Protein AF-A0A2K3K535-F1 (afdb_monomer_lite)

InterPro domains:
  IPR001401 Dynamin, GTPase domain [SM00053] (1-95)
  IPR022812 Dynamin [PR00195] (3-20)
  IPR022812 Dynamin [PR00195] (53-71)
  IPR022812 Dynamin [PR00195] (72-88)
  IPR022812 Dynamin [PTHR11566] (6-95)
  IPR027417 P-loop containing nucleoside triphosphate hydrolase [G3DSA:3.40.50.300] (1-95)
  IPR027417 P-loop containing nucleoside triphosphate hydrolase [SSF52540] (6-94)
  IPR030381 Dynamin-type guanine nucleotide-binding (G) domain [PS51718] (1-95)
  IPR045063 Dynamin, N-terminal [PF00350] (2-84)

Organism: Trifolium pratense (NCBI:txid57577)

Secondary structure (DSSP, 8-state):
--------------PPP-SSPPTTS-TTHHHHHHHHHHHHHTSTT--EEEEEETTS-GGG-HHHHHHHHH-TT-SSEEEEEE-GGGS-TT--TT-

Foldseek 3Di:
DDDPPDDDDDDDDADAQDPDDDPPDDPCVNVVSLVVVCVQLLDPPDAQEQEDEPQDDPVPRPSNVSNCVNVVPCPRYDYHYPNPVPHDVPDDPPD

Structure (mmCIF, N/CA/C/O backbone):
data_AF-A0A2K3K535-F1
#
_entry.id   AF-A0A2K3K535-F1
#
loop_
_atom_site.group_PDB
_atom_site.id
_atom_site.type_symbol
_atom_site.label_atom_id
_atom_site.label_alt_id
_atom_site.label_comp_id
_atom_site.label_asym_id
_atom_site.label_entity_id
_atom_site.label_seq_id
_atom_site.pdbx_PDB_ins_code
_atom_site.Cartn_x
_atom_site.Cartn_y
_atom_site.Cartn_z
_atom_site.occupancy
_atom_site.B_iso_or_equiv
_atom_site.auth_seq_id
_atom_site.auth_comp_id
_atom_site.auth_asym_id
_atom_site.auth_atom_id
_atom_site.pdbx_PDB_model_num
ATOM 1 N N . MET A 1 1 ? -22.588 -1.076 -37.618 1.00 43.56 1 MET A N 1
ATOM 2 C CA . MET A 1 1 ? -22.673 -1.471 -36.197 1.00 43.56 1 MET A CA 1
ATOM 3 C C . MET A 1 1 ? -21.262 -1.476 -35.627 1.00 43.56 1 MET A C 1
ATOM 5 O O . MET A 1 1 ? -20.531 -2.419 -35.885 1.00 43.56 1 MET A O 1
ATOM 9 N N . CYS A 1 2 ? -20.852 -0.416 -34.929 1.00 47.38 2 CYS A N 1
ATOM 10 C CA . CYS A 1 2 ? -19.598 -0.418 -34.173 1.00 47.38 2 CYS A CA 1
ATOM 11 C C . CYS A 1 2 ? -19.928 -0.824 -32.739 1.00 47.38 2 CYS A C 1
ATOM 13 O O . CYS A 1 2 ? -20.438 -0.008 -31.976 1.00 47.38 2 CYS A O 1
ATOM 15 N N . TYR A 1 3 ? -19.677 -2.082 -32.384 1.00 55.25 3 TYR A N 1
ATOM 16 C CA . TYR A 1 3 ? -19.556 -2.438 -30.977 1.00 55.25 3 TYR A CA 1
ATOM 17 C C . TYR A 1 3 ? -18.257 -1.800 -30.482 1.00 55.25 3 TYR A C 1
ATOM 19 O O . TYR A 1 3 ? -17.167 -2.240 -30.842 1.00 55.25 3 TYR A O 1
ATOM 27 N N . LEU A 1 4 ? -18.373 -0.719 -29.712 1.00 61.62 4 LEU A N 1
ATOM 28 C CA . LEU A 1 4 ? -17.280 -0.255 -28.866 1.00 61.62 4 LEU A CA 1
ATOM 29 C C . LEU A 1 4 ? -16.929 -1.428 -27.944 1.00 61.62 4 LEU A C 1
ATOM 31 O O . LEU A 1 4 ? -17.768 -1.871 -27.161 1.00 61.62 4 LEU A O 1
ATOM 35 N N . ALA A 1 5 ? -15.727 -1.976 -28.102 1.00 65.19 5 ALA A N 1
ATOM 36 C CA . ALA A 1 5 ? -15.206 -3.054 -27.275 1.00 65.19 5 ALA A CA 1
ATOM 37 C C . ALA A 1 5 ? -14.931 -2.510 -25.867 1.00 65.19 5 ALA A C 1
ATOM 39 O O . ALA A 1 5 ? -13.811 -2.135 -25.534 1.00 65.19 5 ALA A O 1
ATOM 40 N N . VAL A 1 6 ? -15.980 -2.401 -25.057 1.00 68.56 6 VAL A N 1
ATOM 41 C CA . VAL A 1 6 ? -15.861 -2.052 -23.645 1.00 68.56 6 VAL A CA 1
ATOM 42 C C . VAL A 1 6 ? -15.753 -3.356 -22.871 1.00 68.56 6 VAL A C 1
ATOM 44 O O . VAL A 1 6 ? -16.648 -4.200 -22.913 1.00 68.56 6 VAL A O 1
ATOM 47 N N . VAL A 1 7 ? -14.619 -3.541 -22.205 1.00 76.69 7 VAL A N 1
ATOM 48 C CA . VAL A 1 7 ? -14.412 -4.645 -21.268 1.00 76.69 7 VAL A CA 1
ATOM 49 C C . VAL A 1 7 ? -15.131 -4.338 -19.957 1.00 76.69 7 VAL A C 1
ATOM 51 O O . VAL A 1 7 ? -15.156 -3.193 -19.509 1.00 76.69 7 VAL A O 1
ATOM 54 N N . ASN A 1 8 ? -15.716 -5.358 -19.329 1.00 84.06 8 ASN A N 1
ATOM 55 C CA . ASN A 1 8 ? -16.323 -5.202 -18.010 1.00 84.06 8 ASN A CA 1
ATOM 56 C C . ASN A 1 8 ? -15.209 -5.068 -16.967 1.00 84.06 8 ASN A C 1
ATOM 58 O O . ASN A 1 8 ? -14.545 -6.050 -16.637 1.00 84.06 8 ASN A O 1
ATOM 62 N N . LEU A 1 9 ? -15.003 -3.848 -16.477 1.00 85.44 9 LEU A N 1
ATOM 63 C CA . LEU A 1 9 ? -13.997 -3.508 -15.479 1.00 85.44 9 LEU A CA 1
ATOM 64 C C . LEU A 1 9 ? -14.666 -2.808 -14.295 1.00 85.44 9 LEU A C 1
ATOM 66 O O . LEU A 1 9 ? -15.505 -1.930 -14.483 1.00 85.44 9 LEU A O 1
ATOM 70 N N . THR A 1 10 ? -14.250 -3.169 -13.083 1.00 88.75 10 THR A N 1
ATOM 71 C CA . THR A 1 10 ? -14.663 -2.490 -11.851 1.00 88.75 10 THR A CA 1
ATOM 72 C C . THR A 1 10 ? -13.490 -1.675 -11.325 1.00 88.75 10 THR A C 1
ATOM 74 O O . THR A 1 10 ? -12.468 -2.246 -10.951 1.00 88.75 10 THR A O 1
ATOM 77 N N . LEU A 1 11 ? -13.644 -0.352 -11.283 1.00 89.94 11 LEU A N 1
ATOM 78 C CA . LEU A 1 11 ? -12.738 0.549 -10.572 1.00 89.94 11 LEU A CA 1
ATOM 79 C C . LEU A 1 11 ? -13.352 0.911 -9.221 1.00 89.94 11 LEU A C 1
ATOM 81 O O . LEU A 1 11 ? -14.544 1.206 -9.139 1.00 89.94 11 LEU A O 1
ATOM 85 N N . VAL A 1 12 ? -12.528 0.899 -8.179 1.00 92.06 12 VAL A N 1
ATOM 86 C CA . VAL A 1 12 ? -12.914 1.313 -6.829 1.00 92.06 12 VAL A CA 1
ATOM 87 C C . VAL A 1 12 ? -11.940 2.392 -6.386 1.00 92.06 12 VAL A C 1
ATOM 89 O O . VAL A 1 12 ? -10.733 2.163 -6.410 1.00 92.06 12 VAL A O 1
ATOM 92 N N . ASP A 1 13 ? -12.471 3.549 -6.000 1.00 90.81 13 ASP A N 1
ATOM 93 C CA . ASP A 1 13 ? -11.703 4.597 -5.335 1.00 90.81 13 ASP A CA 1
ATOM 94 C C . ASP A 1 13 ? -11.822 4.412 -3.818 1.00 90.81 13 ASP A C 1
ATOM 96 O O . ASP A 1 13 ? -12.924 4.206 -3.299 1.00 90.81 13 ASP A O 1
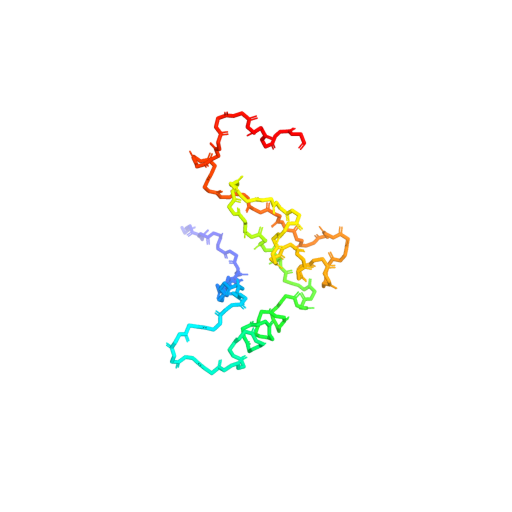ATOM 100 N N . LEU A 1 14 ? -10.687 4.414 -3.124 1.00 90.56 14 LEU A N 1
ATOM 101 C CA . LEU A 1 14 ? -10.599 4.118 -1.696 1.00 90.56 14 LEU A CA 1
ATOM 102 C C . LEU A 1 14 ? -10.127 5.359 -0.931 1.00 90.56 14 LEU A C 1
ATOM 104 O O . LEU A 1 14 ? -9.327 6.134 -1.457 1.00 90.56 14 LEU A O 1
ATOM 108 N N . PRO A 1 15 ? -10.577 5.552 0.321 1.00 88.75 15 PRO A N 1
ATOM 109 C CA . PRO A 1 15 ? -10.093 6.648 1.151 1.00 88.75 15 PRO A CA 1
ATOM 110 C C . PRO A 1 15 ? -8.569 6.596 1.315 1.00 88.75 15 PRO A C 1
ATOM 112 O O . PRO A 1 15 ? -7.975 5.529 1.477 1.00 88.75 15 PRO A O 1
ATOM 115 N N . GLY A 1 16 ? -7.937 7.772 1.297 1.00 86.00 16 GLY A N 1
ATOM 116 C CA . GLY A 1 16 ? -6.505 7.893 1.542 1.00 86.00 16 GLY A CA 1
ATOM 117 C C . GLY A 1 16 ? -6.148 7.442 2.957 1.00 86.00 16 GLY A C 1
ATOM 118 O O . GLY A 1 16 ? -6.832 7.796 3.917 1.00 86.00 16 GLY A O 1
ATOM 119 N N . LEU A 1 17 ? -5.062 6.682 3.085 1.00 85.12 17 LEU A N 1
ATOM 120 C CA . LEU A 1 17 ? -4.535 6.275 4.384 1.00 85.12 17 LEU A CA 1
ATOM 121 C C . LEU A 1 17 ? -4.041 7.525 5.129 1.00 85.12 17 LEU A C 1
ATOM 123 O O . LEU A 1 17 ? -3.152 8.228 4.646 1.00 85.12 17 LEU A O 1
ATOM 127 N N . THR A 1 18 ? -4.629 7.822 6.290 1.00 77.31 18 THR A N 1
ATOM 128 C CA . THR A 1 18 ? -4.204 8.927 7.161 1.00 77.31 18 THR A CA 1
ATOM 129 C C . THR A 1 18 ? -3.745 8.366 8.502 1.00 77.31 18 THR A C 1
ATOM 131 O O . THR A 1 18 ? -4.274 7.371 8.984 1.00 77.31 18 THR A O 1
ATOM 134 N N . LYS A 1 19 ? -2.745 9.002 9.120 1.00 70.81 19 LYS A N 1
ATOM 135 C CA . LYS A 1 19 ? -2.232 8.610 10.448 1.00 70.81 19 LYS A CA 1
ATOM 136 C C . LYS A 1 19 ? -2.846 9.411 11.595 1.00 70.81 19 LYS A C 1
ATOM 138 O O . LYS A 1 19 ? -2.514 9.168 12.749 1.00 70.81 19 LYS A O 1
ATOM 143 N N . ILE A 1 20 ? -3.677 10.403 11.280 1.00 73.31 20 ILE A N 1
ATOM 144 C CA . ILE A 1 20 ? -4.180 11.381 12.243 1.00 73.31 20 ILE A CA 1
ATOM 145 C C . ILE A 1 20 ? -5.686 11.518 12.037 1.00 73.31 20 ILE A C 1
ATOM 147 O O . ILE A 1 20 ? -6.136 11.819 10.929 1.00 73.31 20 ILE A O 1
ATOM 151 N N . ALA A 1 21 ? -6.442 11.303 13.113 1.00 72.06 21 ALA A N 1
ATOM 152 C CA . ALA A 1 21 ? -7.851 11.655 13.171 1.00 72.06 21 ALA A CA 1
ATOM 153 C C . ALA A 1 21 ? -7.983 13.184 13.225 1.00 72.06 21 ALA A C 1
ATOM 155 O O . ALA A 1 21 ? -7.303 13.852 14.007 1.00 72.06 21 ALA A O 1
ATOM 156 N N . VAL A 1 22 ? -8.833 13.749 12.371 1.00 79.81 22 VAL A N 1
ATOM 157 C CA . VAL A 1 22 ? -9.126 15.190 12.388 1.00 79.81 22 VAL A CA 1
ATOM 158 C C . VAL A 1 22 ? -10.096 15.488 13.536 1.00 79.81 22 VAL A C 1
ATOM 160 O O . VAL A 1 22 ? -10.895 14.626 13.904 1.00 79.81 22 VAL A O 1
ATOM 163 N N . GLU A 1 23 ? -10.055 16.698 14.105 1.00 75.81 23 GLU A N 1
ATOM 164 C CA . GLU A 1 23 ? -11.005 17.110 15.147 1.00 75.81 23 GLU A CA 1
ATOM 165 C C . GLU A 1 23 ? -12.458 16.830 14.723 1.00 75.81 23 GLU A C 1
ATOM 167 O O . GLU A 1 23 ? -12.912 17.257 13.661 1.00 75.81 23 GLU A O 1
ATOM 172 N N . GLY A 1 24 ? -13.185 16.086 15.563 1.00 76.62 24 GLY A N 1
ATOM 173 C CA . GLY A 1 24 ? -14.564 15.659 15.306 1.00 76.62 24 GLY A CA 1
ATOM 174 C C . GLY A 1 24 ? -14.712 14.261 14.695 1.00 76.62 24 GLY A C 1
ATOM 175 O O . GLY A 1 24 ? -15.840 13.788 14.559 1.00 76.62 24 GLY A O 1
ATOM 176 N N . GLN A 1 25 ? -13.615 13.578 14.359 1.00 76.94 25 GLN A N 1
ATOM 177 C CA . GLN A 1 25 ? -13.637 12.165 13.973 1.00 76.94 25 GLN A CA 1
ATOM 178 C C . GLN A 1 25 ? -13.463 11.252 15.190 1.00 76.94 25 GLN A C 1
ATOM 180 O O . GLN A 1 25 ? -12.901 11.640 16.210 1.00 76.94 25 GLN A O 1
ATOM 185 N N . GLN A 1 26 ? -13.970 10.025 15.079 1.00 80.06 26 GLN A N 1
ATOM 186 C CA . GLN A 1 26 ? -13.738 8.990 16.082 1.00 80.06 26 GLN A CA 1
ATOM 187 C C . GLN A 1 26 ? -12.281 8.530 16.022 1.00 80.06 26 GLN A C 1
ATOM 189 O O . GLN A 1 26 ? -11.724 8.402 14.933 1.00 80.06 26 GLN A O 1
ATOM 194 N N . ASP A 1 27 ? -11.696 8.193 17.172 1.00 79.88 27 ASP A N 1
ATOM 195 C CA . ASP A 1 27 ? -10.319 7.684 17.247 1.00 79.88 27 ASP A CA 1
ATOM 196 C C . ASP A 1 27 ? -10.115 6.397 16.418 1.00 79.88 27 ASP A C 1
ATOM 198 O O . ASP A 1 27 ? -9.001 6.098 15.992 1.00 79.88 27 ASP A O 1
ATOM 202 N N . SER A 1 28 ? -11.191 5.649 16.136 1.00 85.44 28 SER A N 1
ATOM 203 C CA . SER A 1 28 ? -11.161 4.432 15.315 1.00 85.44 28 SER A CA 1
ATOM 204 C C . SER A 1 28 ? -11.068 4.682 13.809 1.00 85.44 28 SER A C 1
ATOM 206 O O . SER A 1 28 ? -10.799 3.736 13.072 1.00 85.44 28 SER A O 1
ATOM 208 N N . ILE A 1 29 ? -11.248 5.920 13.328 1.00 86.50 29 ILE A N 1
ATOM 209 C CA . ILE A 1 29 ? -11.405 6.203 11.891 1.00 86.50 29 ILE A CA 1
ATOM 210 C C . ILE A 1 29 ? -10.222 5.711 11.051 1.00 86.50 29 ILE A C 1
ATOM 212 O O . ILE A 1 29 ? -10.405 5.222 9.939 1.00 86.50 29 ILE A O 1
ATOM 216 N N . VAL A 1 30 ? -9.009 5.801 11.600 1.00 86.38 30 VAL A N 1
ATOM 217 C CA . VAL A 1 30 ? -7.781 5.338 10.945 1.00 86.38 30 VAL A CA 1
ATOM 218 C C . VAL A 1 30 ? -7.835 3.826 10.726 1.00 86.38 30 VAL A C 1
ATOM 220 O O . VAL A 1 30 ? -7.585 3.347 9.621 1.00 86.38 30 VAL A O 1
ATOM 223 N N . GLN A 1 31 ? -8.232 3.081 11.761 1.00 88.75 31 GLN A N 1
ATOM 224 C CA . GLN A 1 31 ? -8.380 1.629 11.706 1.00 88.75 31 GLN A CA 1
ATOM 225 C C . GLN A 1 31 ? -9.517 1.223 10.760 1.00 88.75 31 GLN A C 1
ATOM 227 O O . GLN A 1 31 ? -9.381 0.259 10.009 1.00 88.75 31 GLN A O 1
ATOM 232 N N . ASP A 1 32 ? -10.624 1.965 10.767 1.00 89.94 32 ASP A N 1
ATOM 233 C CA . ASP A 1 32 ? -11.786 1.697 9.918 1.00 89.94 32 ASP A CA 1
ATOM 234 C C . ASP A 1 32 ? -11.458 1.906 8.430 1.00 89.94 32 ASP A C 1
ATOM 236 O O . ASP A 1 32 ? -11.819 1.073 7.593 1.00 89.94 32 ASP A O 1
ATOM 240 N N . ILE A 1 33 ? -10.716 2.969 8.100 1.00 90.69 33 ILE A N 1
ATOM 241 C CA . ILE A 1 33 ? -10.197 3.226 6.748 1.00 90.69 33 ILE A CA 1
ATOM 242 C C . ILE A 1 33 ? -9.251 2.103 6.317 1.00 90.69 33 ILE A C 1
ATOM 244 O O . ILE A 1 33 ? -9.393 1.571 5.215 1.00 90.69 33 ILE A O 1
ATOM 248 N N . GLU A 1 34 ? -8.315 1.706 7.180 1.00 90.88 34 GLU A N 1
ATOM 249 C CA . GLU A 1 34 ? -7.374 0.632 6.861 1.00 90.88 34 GLU A CA 1
ATOM 250 C C . GLU A 1 34 ? -8.101 -0.698 6.609 1.00 90.88 34 GLU A C 1
ATOM 252 O O . GLU A 1 34 ? -7.861 -1.357 5.595 1.00 90.88 34 GLU A O 1
ATOM 257 N N . ASN A 1 35 ? -9.044 -1.062 7.481 1.00 92.12 35 ASN A N 1
ATOM 258 C CA . ASN A 1 35 ? -9.859 -2.268 7.339 1.00 92.12 35 ASN A CA 1
ATOM 259 C C . ASN A 1 35 ? -10.688 -2.245 6.046 1.00 92.12 35 ASN A C 1
ATOM 261 O O . ASN A 1 35 ? -10.799 -3.264 5.359 1.00 92.12 35 ASN A O 1
ATOM 265 N N . MET A 1 36 ? -11.241 -1.081 5.688 1.00 92.25 36 MET A N 1
ATOM 266 C CA . MET A 1 36 ? -11.967 -0.899 4.433 1.00 92.25 36 MET A CA 1
ATOM 267 C C . MET A 1 36 ? -11.055 -1.152 3.235 1.00 92.25 36 MET A C 1
ATOM 269 O O . MET A 1 36 ? -11.421 -1.927 2.355 1.00 92.25 36 MET A O 1
ATOM 273 N N . VAL A 1 37 ? -9.863 -0.553 3.211 1.00 93.00 37 VAL A N 1
ATOM 274 C CA . VAL A 1 37 ? -8.885 -0.749 2.131 1.00 93.00 37 VAL A CA 1
ATOM 275 C C . VAL A 1 37 ? -8.490 -2.224 2.022 1.00 93.00 37 VAL A C 1
ATOM 277 O O . VAL A 1 37 ? -8.575 -2.795 0.928 1.00 93.00 37 VAL A O 1
ATOM 280 N N . ARG A 1 38 ? -8.141 -2.868 3.147 1.00 92.94 38 ARG A N 1
ATOM 281 C CA . ARG A 1 38 ? -7.774 -4.298 3.214 1.00 92.94 38 ARG A CA 1
ATOM 282 C C . ARG A 1 38 ? -8.840 -5.202 2.601 1.00 92.94 38 ARG A C 1
ATOM 284 O O . ARG A 1 38 ? -8.508 -6.042 1.765 1.00 92.94 38 ARG A O 1
ATOM 291 N N . ALA A 1 39 ? -10.117 -4.954 2.890 1.00 93.75 39 ALA A N 1
ATOM 292 C CA . ALA A 1 39 ? -11.228 -5.743 2.352 1.00 93.75 39 ALA A CA 1
ATOM 293 C C . ALA A 1 39 ? -11.308 -5.756 0.806 1.00 93.75 39 ALA A C 1
ATOM 295 O O . ALA A 1 39 ? -11.905 -6.668 0.216 1.00 93.75 39 ALA A O 1
ATOM 296 N N . PHE A 1 40 ? -10.720 -4.763 0.127 1.00 93.31 40 PHE A N 1
ATOM 297 C CA . PHE A 1 40 ? -10.595 -4.746 -1.333 1.00 93.31 40 PHE A CA 1
ATOM 298 C C . PHE A 1 40 ? -9.272 -5.345 -1.815 1.00 93.31 40 PHE A C 1
ATOM 300 O O . PHE A 1 40 ? -9.296 -6.191 -2.713 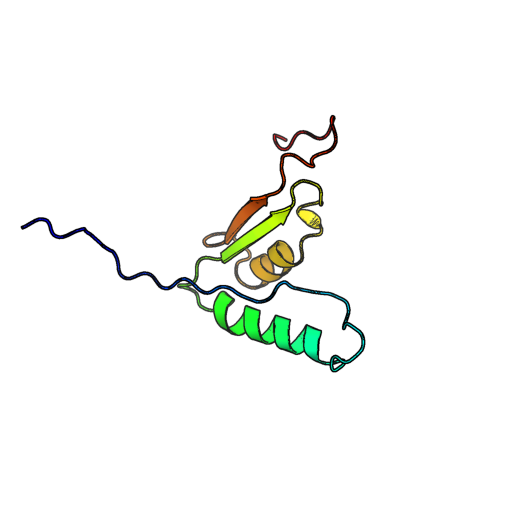1.00 93.31 40 PHE A O 1
ATOM 307 N N . ILE A 1 41 ? -8.142 -4.946 -1.223 1.00 93.31 41 ILE A N 1
ATOM 308 C CA . ILE A 1 41 ? -6.804 -5.309 -1.723 1.00 93.31 41 ILE A CA 1
ATOM 309 C C . ILE A 1 41 ? -6.375 -6.744 -1.379 1.00 93.31 41 ILE A C 1
ATOM 311 O O . ILE A 1 41 ? -5.491 -7.287 -2.045 1.00 93.31 41 ILE A O 1
ATOM 315 N N . GLU A 1 42 ? -7.001 -7.391 -0.392 1.00 93.88 42 GLU A N 1
ATOM 316 C CA . GLU A 1 42 ? -6.753 -8.805 -0.055 1.00 93.88 42 GLU A CA 1
ATOM 317 C C . GLU A 1 42 ? -7.268 -9.773 -1.130 1.00 93.88 42 GLU A C 1
ATOM 319 O O . GLU A 1 42 ? -6.834 -10.924 -1.205 1.00 93.88 42 GLU A O 1
ATOM 324 N N . LYS A 1 43 ? -8.177 -9.324 -2.001 1.00 92.88 43 LYS A N 1
ATOM 325 C CA . LYS A 1 43 ? -8.707 -10.162 -3.080 1.00 92.88 43 LYS A CA 1
ATOM 326 C C . LYS A 1 43 ? -7.603 -10.425 -4.116 1.00 92.88 43 LYS A C 1
ATOM 328 O O . LYS A 1 43 ? -7.059 -9.467 -4.664 1.00 92.88 43 LYS A O 1
ATOM 333 N N . PRO A 1 44 ? -7.323 -11.689 -4.484 1.00 88.75 44 PRO A N 1
ATOM 334 C CA . PRO A 1 44 ? -6.231 -12.013 -5.408 1.00 88.75 44 PRO A CA 1
ATOM 335 C C . PRO A 1 44 ? -6.454 -11.460 -6.825 1.00 88.75 44 PRO A C 1
ATOM 337 O O . PRO A 1 44 ? -5.495 -11.141 -7.514 1.00 88.75 44 PRO A O 1
ATOM 340 N N . ASN A 1 45 ? -7.713 -11.271 -7.237 1.00 89.75 45 ASN A N 1
ATOM 341 C CA . ASN A 1 45 ? -8.080 -10.693 -8.538 1.00 89.75 45 ASN A CA 1
ATOM 342 C C . ASN A 1 45 ? -8.180 -9.153 -8.516 1.00 89.75 45 ASN A C 1
ATOM 344 O O . ASN A 1 45 ? -8.849 -8.567 -9.366 1.00 89.75 45 ASN A O 1
ATOM 348 N N . CYS A 1 46 ? -7.577 -8.492 -7.526 1.00 92.44 46 CYS A N 1
ATOM 349 C CA . CYS A 1 46 ? -7.524 -7.037 -7.429 1.00 92.44 46 CYS A CA 1
ATOM 350 C C . CYS A 1 46 ? -6.125 -6.538 -7.807 1.00 92.44 46 CYS A C 1
ATOM 352 O O . CYS A 1 46 ? -5.130 -6.971 -7.220 1.00 92.44 46 CYS A O 1
ATOM 354 N N . ILE A 1 47 ? -6.071 -5.611 -8.768 1.00 94.25 47 ILE A N 1
ATOM 355 C CA . ILE A 1 47 ? -4.863 -4.849 -9.090 1.00 94.25 47 ILE A CA 1
ATOM 356 C C . ILE A 1 47 ? -4.773 -3.672 -8.122 1.00 94.25 47 ILE A C 1
ATOM 358 O O . ILE A 1 47 ? -5.726 -2.902 -7.989 1.00 94.25 47 ILE A O 1
ATOM 362 N N . ILE A 1 48 ? -3.622 -3.523 -7.475 1.00 94.56 48 ILE A N 1
ATOM 363 C CA . ILE A 1 48 ? -3.362 -2.457 -6.513 1.00 94.56 48 ILE A CA 1
ATOM 364 C C . ILE A 1 48 ? -2.577 -1.349 -7.213 1.00 94.56 48 ILE A C 1
ATOM 366 O O . ILE A 1 48 ? -1.475 -1.572 -7.711 1.00 94.56 48 ILE A O 1
ATOM 370 N N . LEU A 1 49 ? -3.135 -0.141 -7.230 1.00 93.94 49 LEU A N 1
ATOM 371 C CA . LEU A 1 49 ? -2.445 1.061 -7.692 1.00 93.94 49 LEU A CA 1
ATOM 372 C C . LEU A 1 49 ? -1.980 1.849 -6.466 1.00 93.94 49 LEU A C 1
ATOM 374 O O . LEU A 1 49 ? -2.761 2.560 -5.837 1.00 93.94 49 LEU A O 1
ATOM 378 N N . ALA A 1 50 ? -0.711 1.691 -6.097 1.00 91.81 50 ALA A N 1
ATOM 379 C CA . ALA A 1 50 ? -0.121 2.370 -4.950 1.00 91.81 50 ALA A CA 1
ATOM 380 C C . ALA A 1 50 ? 0.347 3.771 -5.364 1.00 91.81 50 ALA A C 1
ATOM 382 O O . ALA A 1 50 ? 1.475 3.970 -5.819 1.00 91.81 50 ALA A O 1
ATOM 383 N N . ILE A 1 51 ? -0.554 4.74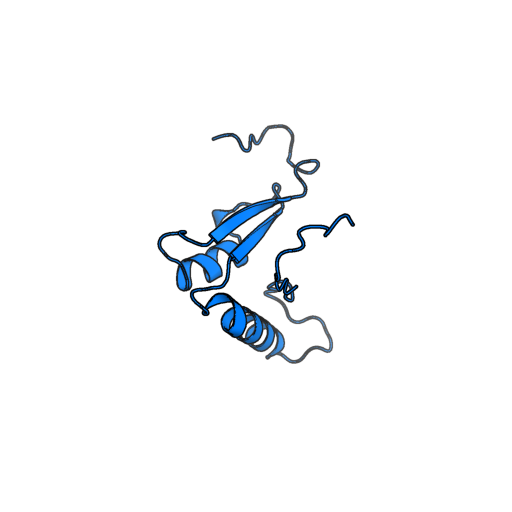2 -5.234 1.00 90.19 51 ILE A N 1
ATOM 384 C CA . ILE A 1 51 ? -0.320 6.125 -5.649 1.00 90.19 51 ILE A CA 1
ATOM 385 C C . ILE A 1 51 ? 0.464 6.862 -4.562 1.00 90.19 51 ILE A C 1
ATOM 387 O O . ILE A 1 51 ? 0.033 6.923 -3.414 1.00 90.19 51 ILE A O 1
ATOM 391 N N . SER A 1 52 ? 1.613 7.431 -4.920 1.00 87.75 52 SER A N 1
ATOM 392 C CA . SER A 1 52 ? 2.433 8.257 -4.026 1.00 87.75 52 SER A CA 1
ATOM 393 C C . SER A 1 52 ? 2.875 9.532 -4.746 1.00 87.75 52 SER A C 1
ATOM 395 O O . SER A 1 52 ? 3.112 9.504 -5.957 1.00 87.75 52 SER A O 1
ATOM 397 N N . PRO A 1 53 ? 2.949 10.680 -4.062 1.00 86.25 53 PRO A N 1
ATOM 398 C CA . PRO A 1 53 ? 3.505 11.878 -4.664 1.00 86.25 53 PRO A CA 1
ATOM 399 C C . PRO A 1 53 ? 5.032 11.748 -4.759 1.00 86.25 53 PRO A C 1
ATOM 401 O O . PRO A 1 53 ? 5.670 11.192 -3.874 1.00 86.25 53 PRO A O 1
ATOM 404 N N . ALA A 1 54 ? 5.618 12.262 -5.832 1.00 84.75 54 ALA 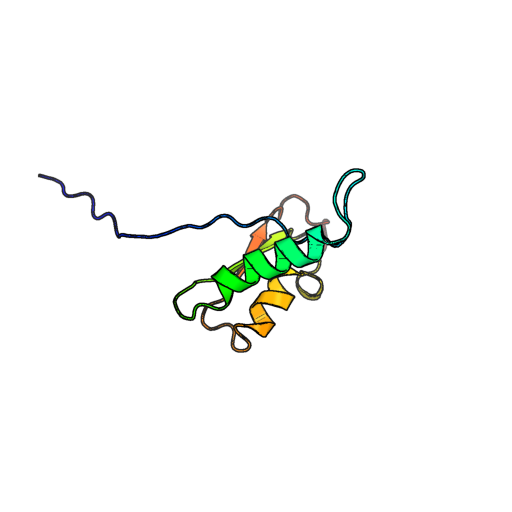A N 1
ATOM 405 C CA . ALA A 1 54 ? 7.030 12.108 -6.163 1.00 84.75 54 ALA A CA 1
ATOM 406 C C . ALA A 1 54 ? 7.956 12.966 -5.289 1.00 84.75 54 ALA A C 1
ATOM 408 O O . ALA A 1 54 ? 9.162 12.760 -5.280 1.00 84.75 54 ALA A O 1
ATOM 409 N N . ASN A 1 55 ? 7.392 13.911 -4.535 1.00 80.25 55 ASN A N 1
ATOM 410 C CA . ASN A 1 55 ? 8.113 14.678 -3.524 1.00 80.25 55 ASN A CA 1
A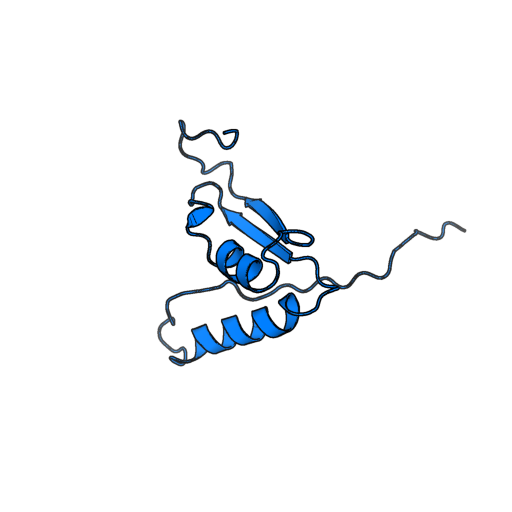TOM 411 C C . ASN A 1 55 ? 8.216 13.954 -2.168 1.00 80.25 55 ASN A C 1
ATOM 413 O O . ASN A 1 55 ? 8.799 14.504 -1.237 1.00 80.25 55 ASN A O 1
ATOM 417 N N . GLN A 1 56 ? 7.602 12.775 -2.022 1.00 75.50 56 GLN A N 1
ATOM 418 C CA . GLN A 1 56 ? 7.704 11.942 -0.826 1.00 75.50 56 GLN A CA 1
ATOM 419 C C . GLN A 1 56 ? 8.413 10.636 -1.161 1.00 75.50 56 GLN A C 1
ATOM 421 O O . GLN A 1 56 ? 8.202 10.047 -2.222 1.00 75.50 56 GLN A O 1
ATOM 426 N N . ASP A 1 57 ? 9.209 10.146 -0.216 1.00 78.25 57 ASP A N 1
ATOM 427 C CA . ASP A 1 57 ? 9.914 8.883 -0.376 1.00 78.25 57 ASP A CA 1
ATOM 428 C C . ASP A 1 57 ? 8.929 7.716 -0.487 1.00 78.25 57 ASP A C 1
ATOM 430 O O . ASP A 1 57 ? 8.170 7.426 0.444 1.00 78.25 57 ASP A O 1
ATOM 434 N N . LEU A 1 58 ? 9.021 6.968 -1.590 1.00 74.31 58 LEU A N 1
ATOM 435 C CA . LEU A 1 58 ? 8.270 5.727 -1.822 1.00 74.31 58 LEU A CA 1
ATOM 436 C C . LEU A 1 58 ? 8.417 4.726 -0.669 1.00 74.31 58 LEU A C 1
ATOM 438 O O . LEU A 1 58 ? 7.463 4.029 -0.328 1.00 74.31 58 LEU A O 1
ATOM 442 N N . ALA A 1 59 ? 9.597 4.677 -0.045 1.00 73.81 59 ALA A N 1
ATOM 443 C CA . ALA A 1 59 ? 9.881 3.809 1.095 1.00 73.81 59 ALA A CA 1
ATOM 444 C C . ALA A 1 59 ? 9.023 4.132 2.334 1.00 73.81 59 ALA A C 1
ATOM 446 O O . ALA A 1 59 ? 8.815 3.261 3.177 1.00 73.81 59 ALA A O 1
ATOM 447 N N . THR A 1 60 ? 8.515 5.363 2.437 1.00 77.38 60 THR A N 1
ATOM 448 C CA . THR A 1 60 ? 7.657 5.816 3.544 1.00 77.38 60 THR A CA 1
ATOM 449 C C . THR A 1 60 ? 6.165 5.773 3.211 1.00 77.38 60 THR A C 1
ATOM 451 O O . THR A 1 60 ? 5.339 6.041 4.084 1.00 77.38 60 THR A O 1
ATOM 454 N N . SER A 1 61 ? 5.808 5.411 1.974 1.00 83.69 61 SER A N 1
ATOM 455 C CA . SER A 1 61 ? 4.421 5.388 1.519 1.00 83.69 61 SER A CA 1
ATOM 456 C C . SER A 1 61 ? 3.623 4.279 2.202 1.00 83.69 61 SER A C 1
ATOM 458 O O . SER A 1 61 ? 3.916 3.088 2.056 1.00 83.69 61 SER A O 1
ATOM 460 N N . ASP A 1 62 ? 2.555 4.668 2.900 1.00 87.44 62 ASP A N 1
ATOM 461 C CA . ASP A 1 62 ? 1.645 3.727 3.557 1.00 87.44 62 ASP A CA 1
ATOM 462 C C . ASP A 1 62 ? 0.932 2.824 2.534 1.00 87.44 62 ASP A C 1
ATOM 464 O O . ASP A 1 62 ? 0.703 1.644 2.803 1.00 87.44 62 ASP A O 1
ATOM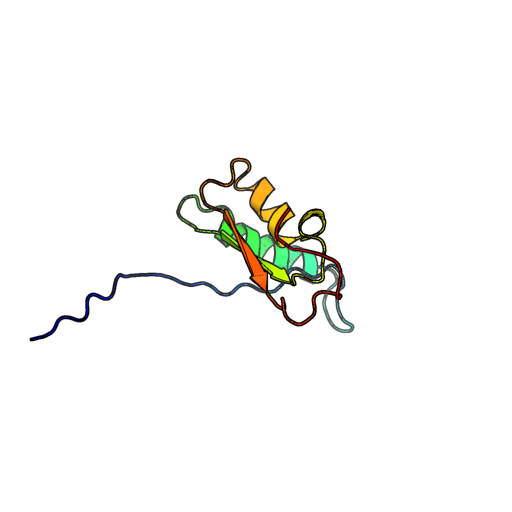 468 N N . ALA A 1 63 ? 0.673 3.331 1.322 1.00 87.62 63 ALA A N 1
ATOM 469 C CA . ALA A 1 63 ? 0.091 2.551 0.230 1.00 87.62 63 ALA A CA 1
ATOM 470 C C . ALA A 1 63 ? 1.038 1.435 -0.253 1.00 87.62 63 ALA A C 1
ATOM 472 O O . ALA A 1 63 ? 0.611 0.306 -0.507 1.00 87.62 63 ALA A O 1
ATOM 473 N N . ILE A 1 64 ? 2.342 1.718 -0.347 1.00 89.31 64 ILE A N 1
ATOM 474 C CA . ILE A 1 64 ? 3.357 0.709 -0.698 1.00 89.31 64 ILE A CA 1
ATOM 475 C C . ILE A 1 64 ? 3.537 -0.293 0.445 1.00 89.31 64 ILE A C 1
ATOM 477 O O . ILE A 1 64 ? 3.679 -1.492 0.206 1.00 89.31 64 ILE A O 1
ATOM 481 N N . LYS A 1 65 ? 3.491 0.174 1.695 1.00 89.81 65 LYS A N 1
ATOM 482 C CA . LYS A 1 65 ? 3.606 -0.699 2.863 1.00 89.81 65 LYS A CA 1
ATOM 483 C C . LYS A 1 65 ? 2.460 -1.712 2.922 1.00 89.81 65 LYS A C 1
ATOM 485 O O . LYS A 1 65 ? 2.724 -2.910 2.973 1.00 89.81 65 LYS A O 1
ATOM 490 N N . ILE A 1 66 ? 1.210 -1.250 2.847 1.00 90.81 66 ILE A N 1
ATOM 491 C CA . ILE A 1 66 ? 0.040 -2.132 2.956 1.00 90.81 66 ILE A CA 1
ATOM 492 C C . ILE A 1 66 ? -0.091 -3.070 1.749 1.00 90.81 66 ILE A C 1
ATOM 494 O O . ILE A 1 66 ? -0.471 -4.228 1.900 1.00 90.81 66 ILE A O 1
ATOM 498 N N . SER A 1 67 ? 0.277 -2.606 0.549 1.00 92.00 67 SER A N 1
ATOM 499 C CA . SER A 1 67 ? 0.261 -3.452 -0.650 1.00 92.00 67 SER A CA 1
ATOM 500 C C . SER A 1 67 ? 1.281 -4.585 -0.561 1.00 92.00 67 SER A C 1
ATOM 502 O O . SER A 1 67 ? 0.939 -5.718 -0.878 1.00 92.00 67 SER A O 1
ATOM 504 N N . ARG A 1 68 ? 2.486 -4.337 -0.032 1.00 91.44 68 ARG A N 1
ATOM 505 C CA . ARG A 1 68 ? 3.491 -5.392 0.197 1.00 91.44 68 ARG A CA 1
ATOM 506 C C . ARG A 1 68 ? 3.066 -6.437 1.225 1.00 91.44 68 ARG A C 1
ATOM 508 O O . ARG A 1 68 ? 3.526 -7.571 1.140 1.00 91.44 68 ARG A O 1
ATOM 515 N N . GLU A 1 69 ? 2.209 -6.091 2.183 1.00 92.50 69 GLU A N 1
ATOM 516 C CA . GLU A 1 69 ? 1.679 -7.068 3.143 1.00 92.50 69 GLU A CA 1
ATOM 517 C C . GLU A 1 69 ? 0.746 -8.088 2.471 1.00 92.50 69 GLU A C 1
ATOM 519 O O . GLU A 1 69 ? 0.752 -9.260 2.843 1.00 92.50 69 GLU A O 1
ATOM 524 N N . VAL A 1 70 ? -0.021 -7.663 1.458 1.00 93.06 70 VAL A N 1
ATOM 525 C CA . VAL A 1 70 ? -0.988 -8.517 0.733 1.00 93.06 70 VAL A CA 1
ATOM 526 C C . VAL A 1 70 ? -0.472 -9.034 -0.618 1.00 93.06 70 VAL A C 1
ATOM 528 O O . VAL A 1 70 ? -1.065 -9.941 -1.208 1.00 93.06 70 VAL A O 1
ATOM 531 N N . ASP A 1 71 ? 0.611 -8.453 -1.129 1.00 94.50 71 ASP A N 1
ATOM 532 C CA . ASP A 1 71 ? 1.310 -8.820 -2.363 1.00 94.50 71 ASP A CA 1
ATOM 533 C C . ASP A 1 71 ? 2.838 -8.655 -2.194 1.00 94.50 71 ASP A C 1
ATOM 535 O O . ASP A 1 71 ? 3.448 -7.741 -2.755 1.00 94.50 71 ASP A O 1
ATOM 539 N N . PRO A 1 72 ? 3.503 -9.543 -1.425 1.00 92.31 72 PRO A N 1
ATOM 540 C CA . PRO A 1 72 ? 4.937 -9.423 -1.137 1.00 92.31 72 PRO A CA 1
ATOM 541 C C . PRO A 1 72 ? 5.835 -9.532 -2.372 1.00 92.31 72 PRO A C 1
ATOM 543 O O . PRO A 1 72 ? 6.972 -9.063 -2.358 1.00 92.31 72 PRO A O 1
ATOM 546 N N . LYS A 1 73 ? 5.342 -10.187 -3.430 1.00 92.44 73 LYS A N 1
ATOM 547 C CA . LYS A 1 73 ? 6.065 -10.361 -4.693 1.00 92.44 73 LYS A CA 1
ATOM 548 C C . LYS A 1 73 ? 5.856 -9.195 -5.662 1.00 92.44 73 LYS A C 1
ATOM 550 O O . LYS A 1 73 ? 6.609 -9.095 -6.626 1.00 92.44 73 LYS A O 1
ATOM 555 N N . GLY A 1 74 ? 4.861 -8.338 -5.421 1.00 91.38 74 GLY A N 1
ATOM 556 C CA . GLY A 1 74 ? 4.509 -7.238 -6.316 1.00 91.38 74 GLY A CA 1
ATOM 557 C C . GLY A 1 74 ? 3.928 -7.702 -7.655 1.00 91.38 74 GLY A C 1
ATOM 558 O O . GLY A 1 74 ? 4.069 -6.995 -8.648 1.00 91.38 74 GLY A O 1
ATOM 559 N N . GLU A 1 75 ? 3.309 -8.885 -7.721 1.00 94.50 75 GLU A N 1
ATOM 560 C CA . GLU A 1 75 ? 2.787 -9.447 -8.982 1.00 94.50 75 GLU A CA 1
ATOM 561 C C . GLU A 1 75 ? 1.549 -8.687 -9.491 1.00 94.50 75 GLU A C 1
ATOM 563 O O . GLU A 1 75 ? 1.229 -8.731 -10.681 1.00 94.50 75 GLU A O 1
ATOM 568 N N . ARG A 1 76 ? 0.850 -7.982 -8.594 1.00 95.25 76 ARG A N 1
ATOM 569 C CA . ARG A 1 76 ? -0.398 -7.254 -8.876 1.00 95.25 76 ARG A CA 1
ATOM 570 C C . ARG A 1 76 ? -0.405 -5.835 -8.304 1.00 95.25 76 ARG A C 1
ATOM 572 O O . ARG A 1 76 ? -1.467 -5.216 -8.234 1.00 95.25 76 ARG A O 1
ATOM 579 N N . THR A 1 77 ? 0.759 -5.318 -7.915 1.00 94.50 77 THR A N 1
ATOM 580 C CA . THR A 1 77 ? 0.930 -3.979 -7.342 1.00 94.50 77 THR A CA 1
ATOM 581 C C . THR A 1 77 ? 1.740 -3.097 -8.278 1.00 94.50 77 THR A C 1
ATOM 583 O O . THR A 1 77 ? 2.873 -3.416 -8.622 1.00 94.50 77 THR A O 1
ATOM 586 N N . PHE A 1 78 ? 1.186 -1.942 -8.635 1.00 92.88 78 PHE A N 1
ATOM 587 C CA . PHE A 1 78 ? 1.852 -0.939 -9.457 1.00 92.88 78 PHE A CA 1
ATOM 588 C C . PHE A 1 78 ? 2.032 0.343 -8.650 1.00 92.88 78 PHE A C 1
ATOM 590 O O . PHE A 1 78 ? 1.056 0.951 -8.207 1.00 92.88 78 PHE A O 1
ATOM 597 N N . GLY A 1 79 ? 3.285 0.756 -8.460 1.00 90.62 79 GLY A N 1
ATOM 598 C CA . GLY A 1 79 ? 3.612 2.054 -7.877 1.00 90.62 79 GLY A CA 1
ATOM 599 C C . GLY A 1 79 ? 3.360 3.164 -8.892 1.00 90.62 79 GLY A C 1
ATOM 600 O O . GLY A 1 79 ? 3.920 3.136 -9.987 1.00 90.62 79 GLY A O 1
ATOM 601 N N . VAL A 1 80 ? 2.521 4.135 -8.539 1.00 90.56 80 VAL A N 1
ATOM 602 C CA . VAL A 1 80 ? 2.204 5.280 -9.399 1.00 90.56 80 VAL A CA 1
ATOM 603 C C . VAL A 1 80 ? 2.724 6.546 -8.739 1.00 90.56 80 VAL A C 1
ATOM 605 O O . VAL A 1 80 ? 2.239 6.949 -7.682 1.00 90.56 80 VAL A O 1
ATOM 608 N N . LEU A 1 81 ? 3.700 7.183 -9.378 1.00 87.94 81 LEU A N 1
ATOM 609 C CA . LEU A 1 81 ? 4.240 8.463 -8.938 1.00 87.94 81 LEU A CA 1
ATOM 610 C C . LEU A 1 81 ? 3.422 9.619 -9.517 1.00 87.94 81 LEU A C 1
ATOM 612 O O . LEU A 1 81 ? 3.176 9.691 -10.719 1.00 87.94 81 LEU A O 1
ATOM 616 N N . THR A 1 82 ? 2.995 10.530 -8.647 1.00 85.94 82 THR A N 1
ATOM 617 C CA . THR A 1 82 ? 2.209 11.728 -8.996 1.00 85.94 82 THR A CA 1
ATOM 618 C C . THR A 1 82 ? 2.930 12.995 -8.554 1.00 85.94 82 THR A C 1
ATOM 620 O O . THR A 1 82 ? 3.912 12.910 -7.834 1.00 85.94 82 THR A O 1
ATOM 623 N N . LYS A 1 83 ? 2.462 14.186 -8.945 1.00 84.06 83 LYS A N 1
ATOM 624 C CA . LYS A 1 83 ? 3.069 15.470 -8.528 1.00 84.06 83 LYS A CA 1
ATOM 625 C C . LYS A 1 83 ? 4.572 15.584 -8.838 1.00 84.06 83 LYS A C 1
ATOM 627 O O . LYS A 1 83 ? 5.341 16.123 -8.047 1.00 84.06 83 LYS A O 1
ATOM 632 N N . ILE A 1 84 ? 4.993 15.049 -9.984 1.00 78.50 84 ILE A N 1
ATOM 633 C CA . ILE A 1 84 ? 6.388 15.107 -10.455 1.00 78.50 84 ILE A CA 1
ATOM 634 C C . ILE A 1 84 ? 6.865 16.545 -10.707 1.00 78.50 84 ILE A C 1
ATOM 636 O O . ILE A 1 84 ? 8.057 16.819 -10.685 1.00 78.50 84 ILE A O 1
ATOM 640 N N . ASP A 1 85 ? 5.934 17.476 -10.909 1.00 79.06 85 ASP A N 1
ATOM 641 C CA . ASP A 1 85 ? 6.186 18.912 -11.029 1.00 79.06 85 ASP A CA 1
ATOM 642 C C . ASP A 1 85 ? 6.676 19.550 -9.721 1.00 79.06 85 ASP A C 1
ATOM 644 O O . ASP A 1 85 ? 7.372 20.563 -9.758 1.00 79.06 85 ASP A O 1
ATOM 648 N N . LEU A 1 86 ? 6.330 18.949 -8.578 1.00 70.69 86 LEU A N 1
ATOM 649 C CA . LEU A 1 86 ? 6.730 19.389 -7.240 1.00 70.69 86 LEU A CA 1
ATOM 650 C C . LEU A 1 86 ? 7.970 18.653 -6.720 1.00 70.69 86 LEU A C 1
ATOM 652 O O . LEU A 1 86 ? 8.291 18.781 -5.538 1.00 70.69 86 LEU A O 1
ATOM 656 N N . MET A 1 87 ? 8.644 17.861 -7.560 1.00 63.31 87 MET A N 1
ATOM 657 C CA . MET A 1 87 ? 9.952 17.319 -7.203 1.00 63.31 87 MET A CA 1
ATOM 658 C C . MET A 1 87 ? 10.960 18.463 -7.097 1.00 63.31 87 MET A C 1
ATOM 660 O O . MET A 1 87 ? 11.054 19.315 -7.986 1.00 63.31 87 MET A O 1
ATOM 664 N N . ASP A 1 88 ? 11.713 18.482 -5.998 1.00 58.94 88 ASP A N 1
ATOM 665 C CA . ASP A 1 88 ? 12.790 19.444 -5.815 1.00 58.94 88 ASP A CA 1
ATOM 666 C C . ASP A 1 88 ? 13.821 19.295 -6.940 1.00 58.94 88 ASP A C 1
ATOM 668 O O . ASP A 1 88 ? 14.186 18.194 -7.360 1.00 58.94 88 ASP A O 1
ATOM 672 N N . LYS A 1 89 ? 14.306 20.433 -7.450 1.00 51.84 89 LYS A N 1
ATOM 673 C CA . LYS A 1 89 ? 15.346 20.460 -8.484 1.00 51.84 89 LYS A CA 1
ATOM 674 C C . LYS A 1 89 ? 16.628 19.831 -7.931 1.00 51.84 89 LYS A C 1
ATOM 676 O O . LYS A 1 89 ? 17.397 20.509 -7.254 1.00 51.84 89 LYS A O 1
ATOM 681 N N . GLY A 1 90 ? 16.861 18.560 -8.249 1.00 57.31 90 GLY A N 1
ATOM 682 C CA . GLY A 1 90 ? 18.058 17.814 -7.850 1.00 57.31 90 GLY A CA 1
ATOM 683 C C . GLY A 1 90 ? 17.804 16.381 -7.381 1.00 57.31 90 GLY A C 1
ATOM 684 O O . GLY A 1 90 ? 18.773 15.667 -7.141 1.00 57.31 90 GLY A O 1
ATOM 685 N N . THR A 1 91 ? 16.548 15.948 -7.253 1.00 53.62 91 THR A N 1
ATOM 686 C CA . THR A 1 91 ? 16.192 14.548 -6.971 1.00 53.62 91 THR A CA 1
ATOM 687 C C . THR A 1 91 ? 15.646 13.921 -8.254 1.00 53.62 91 THR A C 1
ATOM 689 O O . THR A 1 91 ? 14.556 14.268 -8.697 1.00 53.62 91 THR A O 1
ATOM 692 N N . ASP A 1 92 ? 16.418 13.047 -8.898 1.00 54.94 92 ASP A N 1
ATOM 693 C CA . ASP A 1 92 ? 15.971 12.319 -10.090 1.00 54.94 92 ASP A CA 1
ATOM 694 C C . ASP A 1 92 ? 15.178 11.070 -9.681 1.00 54.94 92 ASP A C 1
ATOM 696 O O . ASP A 1 92 ? 15.615 10.294 -8.839 1.00 54.94 92 ASP A O 1
ATOM 700 N N . ALA A 1 93 ? 14.022 10.845 -10.312 1.00 53.66 93 ALA A N 1
ATOM 701 C CA . ALA A 1 93 ? 13.215 9.624 -10.162 1.00 53.66 93 ALA A CA 1
ATOM 702 C C . ALA A 1 93 ? 13.736 8.448 -11.020 1.00 53.66 93 ALA A C 1
ATOM 704 O O . ALA A 1 93 ? 12.983 7.523 -11.325 1.00 53.66 93 ALA A O 1
ATOM 705 N N . VAL A 1 94 ? 14.981 8.540 -11.498 1.00 48.03 94 VAL A N 1
ATOM 706 C CA . VAL A 1 94 ? 15.547 7.671 -12.544 1.00 48.03 94 VAL A CA 1
ATOM 707 C C . VAL A 1 94 ? 16.542 6.644 -11.983 1.00 48.03 94 VAL A C 1
ATOM 709 O O . VAL A 1 94 ? 16.985 5.789 -12.744 1.00 48.03 94 VAL A O 1
ATOM 712 N N . ASP A 1 95 ? 16.848 6.673 -10.683 1.00 40.00 95 ASP A N 1
ATOM 713 C CA . ASP A 1 95 ? 17.760 5.712 -10.034 1.00 40.00 95 ASP A CA 1
ATOM 714 C C . ASP A 1 95 ? 17.042 4.829 -8.995 1.00 40.00 95 ASP A C 1
ATOM 716 O O . ASP A 1 95 ? 16.243 5.374 -8.195 1.00 40.00 95 ASP A O 1
#

pLDDT: mean 81.76, std 13.55, range [40.0, 95.25]

Radius of gyration: 16.62 Å; chains: 1; bounding box: 41×32×53 Å

Sequence (95 aa):
MCYLAVVNLTLVDLPGLTKIAVEGQQDSIVQDIENMVRAFIEKPNCIILAISPANQDLATSDAIKISREVDPKGERTFGVLTKIDLMDKGTDAVD